Protein AF-N1Z8Y3-F1 (afdb_monomer_lite)

Sequence (62 aa):
MSKYKAISYTRLSYTNEKDNESNSISNQKMLIRDFVKKHSDIEIVSEKVDDGYTGVLFARVR

pLDDT: mean 83.43, std 14.98, range [49.47, 98.06]

Structure (mmCIF, N/CA/C/O backbone):
data_AF-N1Z8Y3-F1
#
_entry.id   AF-N1Z8Y3-F1
#
loop_
_atom_site.group_PDB
_atom_site.id
_atom_site.type_symbol
_atom_site.label_atom_id
_atom_site.label_alt_id
_atom_site.label_comp_id
_atom_site.label_asym_id
_atom_site.label_entity_id
_atom_site.label_seq_id
_atom_site.pdbx_PDB_ins_code
_atom_site.Cartn_x
_atom_site.Cartn_y
_atom_site.Cartn_z
_atom_site.occupancy
_atom_site.B_iso_or_equiv
_atom_site.auth_seq_id
_atom_site.auth_comp_id
_atom_site.auth_asym_id
_atom_site.auth_atom_id
_atom_site.pdbx_PDB_model_num
ATOM 1 N N . MET A 1 1 ? -15.359 4.036 18.625 1.00 74.44 1 MET A N 1
ATOM 2 C CA . MET A 1 1 ? -15.668 4.545 17.269 1.00 74.44 1 MET A CA 1
ATOM 3 C C . MET A 1 1 ? -15.219 3.508 16.252 1.00 74.44 1 MET A C 1
ATOM 5 O O . MET A 1 1 ? -14.216 2.851 16.504 1.00 74.44 1 MET A O 1
ATOM 9 N N . SER A 1 2 ? -15.977 3.311 15.170 1.00 85.12 2 SER A N 1
ATOM 10 C CA . SER A 1 2 ? -15.560 2.429 14.068 1.00 85.12 2 SER A CA 1
ATOM 11 C C . SER A 1 2 ? -14.413 3.082 13.293 1.00 85.12 2 SER A C 1
ATOM 13 O O . SER A 1 2 ? -14.417 4.302 13.145 1.00 85.12 2 SER A O 1
ATOM 15 N N . LYS A 1 3 ? -13.446 2.290 12.822 1.00 94.50 3 LYS A N 1
ATOM 16 C CA . LYS A 1 3 ? -12.333 2.777 11.996 1.00 94.50 3 LYS A CA 1
ATOM 17 C C . LYS A 1 3 ? -12.727 2.843 10.520 1.00 94.50 3 LYS A C 1
ATOM 19 O O . LYS A 1 3 ? -13.519 2.027 10.042 1.00 94.50 3 LYS A O 1
ATOM 24 N N . TYR A 1 4 ? -12.135 3.775 9.785 1.00 96.94 4 TYR A N 1
ATOM 25 C CA . TYR A 1 4 ? -12.186 3.829 8.332 1.00 96.94 4 TYR A CA 1
ATOM 26 C C . TYR A 1 4 ? -11.340 2.702 7.744 1.00 96.94 4 TYR A C 1
ATOM 28 O O . TYR A 1 4 ? -10.126 2.651 7.936 1.00 96.94 4 TYR A O 1
ATOM 36 N N . LYS A 1 5 ? -11.985 1.800 7.004 1.00 97.38 5 LYS A N 1
ATOM 37 C CA . LYS A 1 5 ? -11.304 0.718 6.289 1.00 97.38 5 LYS A CA 1
ATOM 38 C C . LYS A 1 5 ? -10.738 1.255 4.979 1.00 97.38 5 LYS A C 1
ATOM 40 O O . LYS A 1 5 ? -11.493 1.734 4.137 1.00 97.38 5 LYS A O 1
ATOM 45 N N . ALA A 1 6 ? -9.427 1.155 4.811 1.00 96.81 6 ALA A N 1
ATOM 46 C CA . ALA A 1 6 ? -8.698 1.687 3.669 1.00 96.81 6 ALA A CA 1
ATOM 47 C C . ALA A 1 6 ? -7.903 0.594 2.943 1.00 96.81 6 ALA A C 1
ATOM 49 O O . ALA A 1 6 ? -7.478 -0.395 3.537 1.00 96.81 6 ALA A O 1
ATOM 50 N N . ILE A 1 7 ? -7.668 0.798 1.649 1.00 96.50 7 ILE A N 1
ATOM 51 C CA . ILE A 1 7 ? -6.750 -0.013 0.845 1.00 96.50 7 ILE A CA 1
ATOM 52 C C . ILE A 1 7 ? -5.546 0.867 0.514 1.00 96.50 7 ILE A C 1
ATOM 54 O O . ILE A 1 7 ? -5.729 1.980 0.020 1.00 96.50 7 ILE A O 1
ATOM 58 N N . SER A 1 8 ? -4.328 0.393 0.781 1.00 95.56 8 SER A N 1
ATOM 59 C CA . SER A 1 8 ? -3.122 1.078 0.310 1.00 95.56 8 SER A CA 1
ATOM 60 C C . SER A 1 8 ? -2.844 0.679 -1.136 1.00 95.56 8 SER A C 1
ATOM 62 O O . SER A 1 8 ? -2.952 -0.491 -1.500 1.00 95.56 8 SER A O 1
ATOM 64 N N . TYR A 1 9 ? -2.502 1.652 -1.976 1.00 93.56 9 TYR A N 1
ATOM 65 C CA . TYR A 1 9 ? -2.156 1.416 -3.373 1.00 93.56 9 TYR A CA 1
ATOM 66 C C . TYR A 1 9 ? -0.835 2.102 -3.701 1.00 93.56 9 TYR A C 1
ATOM 68 O O . TYR A 1 9 ? -0.660 3.287 -3.417 1.00 93.56 9 TYR A O 1
ATOM 76 N N . THR A 1 10 ? 0.088 1.355 -4.296 1.00 91.25 10 THR A N 1
ATOM 77 C CA . THR A 1 10 ? 1.387 1.860 -4.754 1.00 91.25 10 THR A CA 1
ATOM 78 C C . THR A 1 10 ? 1.629 1.426 -6.188 1.00 91.25 10 THR A C 1
ATOM 80 O O . THR A 1 10 ? 1.336 0.282 -6.539 1.00 91.25 10 THR A O 1
ATOM 83 N N . ARG A 1 11 ? 2.210 2.307 -7.003 1.00 88.12 11 ARG A N 1
ATOM 84 C CA . ARG A 1 11 ? 2.531 2.012 -8.400 1.00 88.12 11 ARG A CA 1
ATOM 85 C C . ARG A 1 11 ? 3.936 2.486 -8.737 1.00 88.12 11 ARG A C 1
ATOM 87 O O . ARG A 1 11 ? 4.361 3.556 -8.297 1.00 88.12 11 ARG A O 1
ATOM 94 N N . LEU A 1 12 ? 4.621 1.723 -9.574 1.00 85.12 12 LEU A N 1
ATOM 95 C CA . LEU A 1 12 ? 5.821 2.150 -10.270 1.00 85.12 12 LEU A CA 1
ATOM 96 C C . LEU A 1 12 ? 5.600 1.971 -11.770 1.00 85.12 12 LEU A C 1
ATOM 98 O O . LEU A 1 12 ? 5.107 0.943 -12.230 1.00 85.12 12 LEU A O 1
ATOM 102 N N . SER A 1 13 ? 5.899 3.017 -12.537 1.00 79.81 13 SER A N 1
ATOM 103 C CA . SER A 1 13 ? 5.792 2.955 -13.993 1.00 79.81 13 SER A CA 1
ATOM 104 C C . SER A 1 13 ? 6.812 1.976 -14.568 1.00 79.81 13 SER A C 1
ATOM 106 O O . SER A 1 13 ? 7.919 1.873 -14.053 1.00 79.81 13 SER A O 1
ATOM 108 N N . TYR A 1 14 ? 6.449 1.312 -15.667 1.00 69.81 14 TYR A N 1
ATOM 109 C CA . TYR A 1 14 ? 7.362 0.450 -16.418 1.00 69.81 14 TYR A CA 1
ATOM 110 C C . TYR A 1 14 ? 8.653 1.181 -16.804 1.00 69.81 14 TYR A C 1
ATOM 112 O O . TYR A 1 14 ? 8.609 2.210 -17.482 1.00 69.81 14 TYR A O 1
ATOM 120 N N . THR A 1 15 ? 9.787 0.606 -16.419 1.00 64.06 15 THR A N 1
ATOM 121 C CA . THR A 1 15 ? 11.122 0.912 -16.939 1.00 64.06 15 THR A CA 1
ATOM 122 C C . THR A 1 15 ? 11.747 -0.396 -17.439 1.00 64.06 15 THR A C 1
ATOM 124 O O . THR A 1 15 ? 11.344 -1.484 -17.032 1.00 64.06 15 THR A O 1
ATOM 127 N N . ASN A 1 16 ? 12.699 -0.325 -18.373 1.00 61.03 16 ASN A N 1
ATOM 128 C CA . ASN A 1 16 ? 13.293 -1.516 -19.005 1.00 61.03 16 ASN A CA 1
ATOM 129 C C . ASN A 1 16 ? 14.143 -2.386 -18.053 1.00 61.03 16 ASN A C 1
ATOM 131 O O . ASN A 1 16 ? 14.614 -3.444 -18.463 1.00 61.03 16 ASN A O 1
ATOM 135 N N . GLU A 1 17 ? 14.341 -1.962 -16.805 1.00 59.16 17 GLU A N 1
ATOM 136 C CA . GLU A 1 17 ? 15.149 -2.657 -15.805 1.00 59.16 17 GLU A CA 1
ATOM 137 C C . GLU A 1 17 ? 14.221 -3.404 -14.843 1.00 59.16 17 GLU A C 1
ATOM 139 O O . GLU A 1 17 ? 13.598 -2.819 -13.961 1.00 59.16 17 GLU A O 1
ATOM 144 N N . LYS A 1 18 ? 14.075 -4.713 -15.067 1.00 56.78 18 LYS A N 1
ATOM 145 C CA . LYS A 1 18 ? 13.299 -5.606 -14.20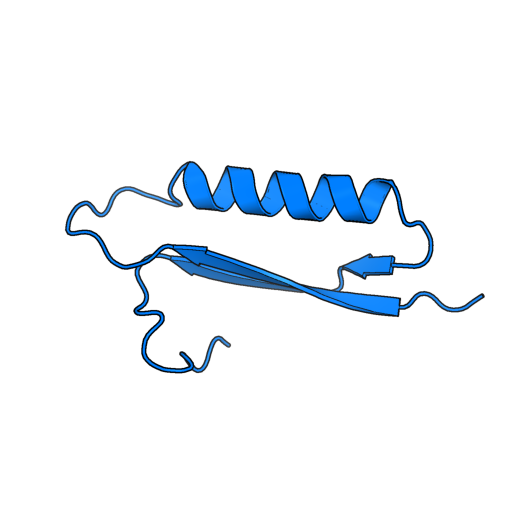4 1.00 56.78 18 LYS A CA 1
ATOM 146 C C . LYS A 1 18 ? 14.228 -6.280 -13.206 1.00 56.78 18 LYS A C 1
ATOM 148 O O . LYS A 1 18 ? 14.779 -7.322 -13.534 1.00 56.78 18 LYS A O 1
ATOM 153 N N . ASP A 1 19 ? 14.328 -5.748 -11.996 1.00 52.03 19 ASP A N 1
ATOM 154 C CA . ASP A 1 19 ? 14.923 -6.481 -10.878 1.00 52.03 19 ASP A CA 1
ATOM 155 C C . ASP A 1 19 ? 14.151 -6.206 -9.581 1.00 52.03 19 ASP A C 1
ATOM 157 O O . ASP A 1 19 ? 14.330 -5.174 -8.944 1.00 52.03 19 ASP A O 1
ATOM 161 N N . ASN A 1 20 ? 13.318 -7.181 -9.184 1.00 55.09 20 ASN A N 1
ATOM 162 C CA . ASN A 1 20 ? 12.600 -7.266 -7.900 1.00 55.09 20 ASN A CA 1
ATOM 163 C C . ASN A 1 20 ? 11.669 -6.078 -7.561 1.00 55.09 20 ASN A C 1
ATOM 165 O O . ASN A 1 20 ? 11.565 -5.119 -8.317 1.00 55.09 20 ASN A O 1
ATOM 169 N N . GLU A 1 21 ? 10.912 -6.172 -6.453 1.00 58.22 21 GLU A N 1
ATOM 170 C CA . GLU A 1 21 ? 10.127 -5.036 -5.938 1.00 58.22 21 GLU A CA 1
ATOM 171 C C . GLU A 1 21 ? 11.068 -3.838 -5.813 1.00 58.22 21 GLU A C 1
ATOM 173 O O . GLU A 1 21 ? 12.001 -3.843 -5.005 1.00 58.22 21 GLU A O 1
ATOM 178 N N . SER A 1 22 ? 10.857 -2.834 -6.658 1.00 66.06 22 SER A N 1
ATOM 179 C CA . SER A 1 22 ? 11.789 -1.719 -6.743 1.00 66.06 22 SER A CA 1
ATOM 180 C C . SER A 1 22 ? 11.836 -0.980 -5.405 1.00 66.06 22 SER A C 1
ATOM 182 O O . SER A 1 22 ? 10.793 -0.745 -4.789 1.00 66.06 22 SER A O 1
ATOM 184 N N . ASN A 1 23 ? 13.022 -0.520 -4.983 1.00 77.19 23 ASN A N 1
ATOM 185 C CA . ASN A 1 23 ? 13.216 0.261 -3.746 1.00 77.19 23 ASN A CA 1
ATOM 186 C C . ASN A 1 23 ? 12.187 1.406 -3.587 1.00 77.19 23 ASN A C 1
ATOM 188 O O . ASN A 1 23 ? 11.788 1.769 -2.479 1.00 77.19 23 ASN A O 1
ATOM 192 N N . SER A 1 24 ? 11.710 1.960 -4.705 1.00 83.75 24 SER A N 1
ATOM 193 C CA . SER A 1 24 ? 10.654 2.972 -4.753 1.00 83.75 24 SER A CA 1
ATOM 194 C C . SER A 1 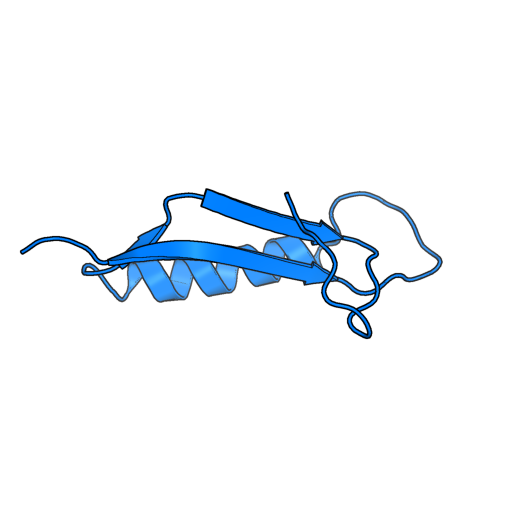24 ? 9.287 2.491 -4.243 1.00 83.7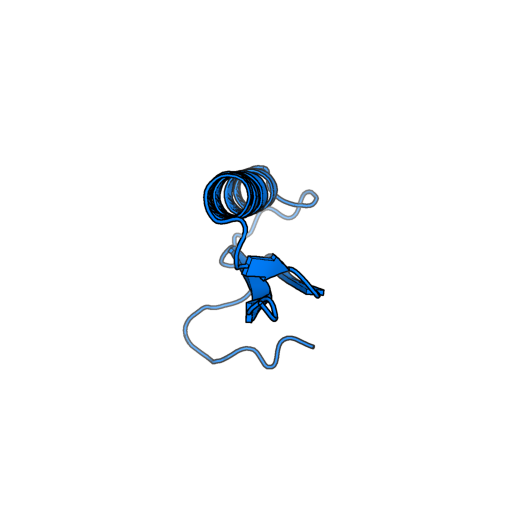5 24 SER A C 1
ATOM 196 O O . SER A 1 24 ? 8.609 3.272 -3.578 1.00 83.75 24 SER A O 1
ATOM 198 N N . ILE A 1 25 ? 8.858 1.252 -4.513 1.00 89.19 25 ILE A N 1
ATOM 199 C CA . ILE A 1 25 ? 7.591 0.704 -3.991 1.00 89.19 25 ILE A CA 1
ATOM 200 C C . ILE A 1 25 ? 7.686 0.522 -2.475 1.00 89.19 25 ILE A C 1
ATOM 202 O O . ILE A 1 25 ? 6.790 0.952 -1.743 1.00 89.19 25 ILE A O 1
ATOM 206 N N . SER A 1 26 ? 8.788 -0.051 -1.986 1.00 90.19 26 SER A N 1
ATOM 207 C CA . SER A 1 26 ? 8.999 -0.251 -0.549 1.00 90.19 26 SER A CA 1
ATOM 208 C C . SER A 1 26 ? 8.975 1.079 0.212 1.00 90.19 26 SER A C 1
ATOM 210 O O . SER A 1 26 ? 8.318 1.186 1.252 1.00 90.19 26 SER A O 1
ATOM 212 N N . ASN A 1 27 ? 9.596 2.122 -0.348 1.00 92.69 27 ASN A N 1
ATOM 213 C CA . ASN A 1 27 ? 9.544 3.473 0.210 1.00 92.69 27 ASN A CA 1
ATOM 214 C C . ASN A 1 27 ? 8.122 4.058 0.207 1.00 92.69 27 ASN A C 1
ATOM 216 O O . ASN A 1 27 ? 7.697 4.629 1.211 1.00 92.69 27 ASN A O 1
ATOM 220 N N . GLN A 1 28 ? 7.346 3.879 -0.866 1.00 94.50 28 GLN A N 1
ATOM 221 C CA . GLN A 1 28 ? 5.949 4.335 -0.910 1.00 94.50 28 GLN A CA 1
ATOM 222 C C . GLN A 1 28 ? 5.085 3.652 0.161 1.00 94.50 28 GLN A C 1
ATOM 224 O O . GLN A 1 28 ? 4.337 4.324 0.876 1.00 94.50 28 GLN A O 1
ATOM 229 N N . LYS A 1 29 ? 5.222 2.330 0.332 1.00 95.00 29 LYS A N 1
ATOM 230 C CA . LYS A 1 29 ? 4.518 1.585 1.388 1.00 95.00 29 LYS A CA 1
ATOM 231 C C . LYS A 1 29 ? 4.870 2.113 2.777 1.00 95.00 29 LYS A C 1
ATOM 233 O O . LYS A 1 29 ? 3.987 2.244 3.624 1.00 95.00 29 LYS A O 1
ATOM 238 N N . MET A 1 30 ? 6.142 2.437 3.014 1.00 96.06 30 MET A N 1
ATOM 239 C CA . MET A 1 30 ? 6.600 3.011 4.280 1.00 96.06 30 MET A CA 1
ATOM 240 C C . MET A 1 30 ? 5.914 4.348 4.575 1.00 96.06 30 MET A C 1
ATOM 242 O O . MET A 1 30 ? 5.358 4.513 5.658 1.00 96.06 30 MET A O 1
ATOM 246 N N . LEU A 1 31 ? 5.861 5.248 3.589 1.00 97.25 31 LEU A N 1
ATOM 247 C CA . LEU A 1 31 ? 5.197 6.548 3.720 1.00 97.25 31 LEU A CA 1
ATOM 248 C C . LEU A 1 31 ? 3.707 6.409 4.062 1.00 97.25 31 LEU A C 1
ATOM 250 O O . LEU A 1 31 ? 3.215 7.093 4.961 1.00 97.25 31 LEU A O 1
ATOM 254 N N . ILE A 1 32 ? 2.996 5.491 3.399 1.00 97.75 32 ILE A N 1
ATOM 255 C CA . ILE A 1 32 ? 1.577 5.228 3.686 1.00 97.75 32 ILE A CA 1
ATOM 256 C C . ILE A 1 32 ? 1.402 4.689 5.111 1.00 97.75 32 ILE A C 1
ATOM 258 O O . ILE A 1 32 ? 0.533 5.151 5.853 1.00 97.75 32 ILE A O 1
ATOM 262 N N . ARG A 1 33 ? 2.239 3.733 5.526 1.00 96.50 33 ARG A N 1
ATOM 263 C CA . ARG A 1 33 ? 2.172 3.156 6.877 1.00 96.50 33 ARG A CA 1
ATOM 264 C C . ARG A 1 33 ? 2.479 4.196 7.948 1.00 96.50 33 ARG A C 1
ATOM 266 O O . ARG A 1 33 ? 1.795 4.221 8.966 1.00 96.50 33 ARG A O 1
ATOM 273 N N . ASP A 1 34 ? 3.451 5.072 7.724 1.00 98.06 34 ASP A N 1
ATOM 274 C CA . ASP A 1 34 ? 3.792 6.140 8.666 1.00 98.06 34 ASP A CA 1
ATOM 275 C C . ASP A 1 34 ? 2.716 7.224 8.752 1.00 98.06 34 ASP A C 1
ATOM 277 O O . ASP A 1 34 ? 2.506 7.787 9.829 1.00 98.06 34 ASP A O 1
ATOM 281 N N . PHE A 1 35 ? 1.988 7.479 7.662 1.00 97.62 35 PHE A N 1
ATOM 282 C CA . PHE A 1 35 ? 0.775 8.289 7.705 1.00 97.62 35 PHE A CA 1
ATOM 283 C C . PHE A 1 35 ? -0.292 7.618 8.579 1.00 97.62 35 PHE A C 1
ATOM 285 O O . PHE A 1 35 ? -0.753 8.227 9.542 1.00 97.62 35 PHE A O 1
ATOM 292 N N . VAL A 1 36 ? -0.632 6.351 8.325 1.00 97.00 36 VAL A N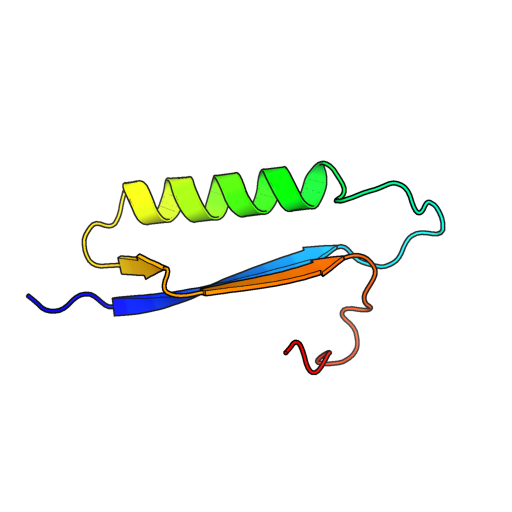 1
ATOM 293 C CA . VAL A 1 36 ? -1.682 5.636 9.078 1.00 97.00 36 VAL A CA 1
ATOM 294 C C . VAL A 1 36 ? -1.327 5.454 10.556 1.00 97.00 36 VAL A C 1
ATOM 296 O O . VAL A 1 36 ? -2.195 5.602 11.409 1.00 97.00 36 VAL A O 1
ATOM 299 N N . LYS A 1 37 ? -0.052 5.244 10.909 1.00 96.75 37 LYS A N 1
ATOM 300 C CA . LYS A 1 37 ? 0.390 5.206 12.320 1.00 96.75 37 LYS A CA 1
ATOM 301 C C . LYS A 1 37 ? 0.024 6.474 13.101 1.00 96.75 37 LYS A C 1
ATOM 303 O O . LYS A 1 37 ? -0.164 6.397 14.312 1.00 96.75 37 LYS A O 1
ATOM 308 N N . LYS A 1 38 ? -0.067 7.626 12.428 1.00 97.62 38 LYS A N 1
ATOM 309 C CA . LYS A 1 38 ? -0.438 8.921 13.026 1.00 97.62 38 LYS A CA 1
ATOM 310 C C . LYS A 1 38 ? -1.956 9.171 13.036 1.00 97.62 38 LYS A C 1
ATOM 312 O O . LYS A 1 38 ? -2.383 10.161 13.617 1.00 97.62 38 LYS A O 1
ATOM 317 N N . HIS A 1 39 ? -2.754 8.283 12.434 1.00 96.50 39 HIS A N 1
ATOM 318 C CA . HIS A 1 39 ? -4.207 8.400 12.264 1.00 96.50 39 HIS A CA 1
ATOM 319 C C . HIS A 1 39 ? -4.893 7.120 12.768 1.00 96.50 39 HIS A C 1
ATOM 321 O O . HIS A 1 39 ? -5.120 6.165 12.024 1.00 96.50 39 HIS A O 1
ATOM 327 N N . SER A 1 40 ? -5.184 7.071 14.072 1.00 95.25 40 SER A N 1
ATOM 328 C CA . SER A 1 40 ? -5.705 5.872 14.755 1.00 95.25 40 SER A CA 1
ATOM 329 C C . SER A 1 40 ? -7.122 5.461 14.330 1.00 95.25 40 SER A C 1
ATOM 331 O O . SER A 1 40 ? -7.566 4.347 14.633 1.00 95.25 40 SER A O 1
ATOM 333 N N . ASP A 1 41 ? -7.816 6.346 13.623 1.00 97.12 41 ASP A N 1
ATOM 334 C CA . ASP A 1 41 ? -9.126 6.162 13.014 1.00 97.12 41 ASP A CA 1
ATOM 335 C C . ASP A 1 41 ? -9.073 5.416 11.674 1.00 97.12 41 ASP A C 1
ATOM 337 O O . ASP A 1 41 ? -10.123 5.011 11.185 1.00 97.12 41 ASP A O 1
ATOM 341 N N . ILE A 1 42 ? -7.889 5.172 11.103 1.00 97.69 42 ILE A N 1
ATOM 342 C CA . ILE A 1 42 ? -7.716 4.462 9.829 1.00 97.69 42 ILE A CA 1
ATOM 343 C C . ILE A 1 42 ? -7.170 3.045 10.064 1.00 97.69 42 ILE A C 1
ATOM 345 O O . ILE A 1 42 ? -6.275 2.812 10.877 1.00 97.69 42 ILE A O 1
ATOM 349 N N . GLU A 1 43 ? -7.696 2.081 9.314 1.00 97.06 43 GLU A N 1
ATOM 350 C CA . GLU A 1 43 ? -7.235 0.694 9.270 1.00 97.06 43 GLU A CA 1
ATOM 351 C C . GLU A 1 43 ? -6.978 0.278 7.817 1.00 97.06 43 GLU A C 1
ATOM 353 O O . GLU A 1 43 ? -7.896 0.264 6.996 1.00 97.06 43 GLU A O 1
ATOM 358 N N . ILE A 1 44 ? -5.735 -0.087 7.489 1.00 96.94 44 ILE A N 1
ATOM 359 C CA . ILE A 1 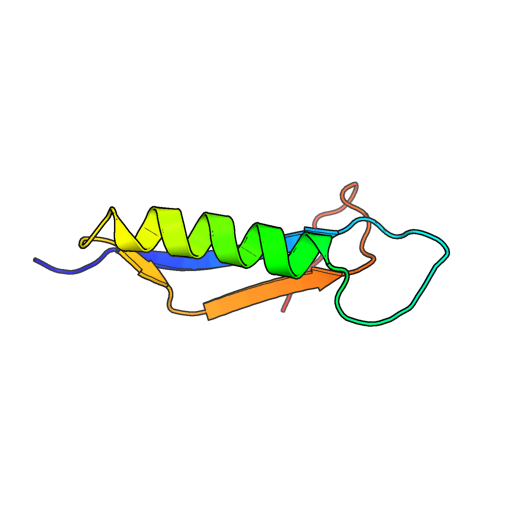44 ? -5.410 -0.671 6.181 1.00 96.94 44 ILE A CA 1
ATOM 360 C C . ILE A 1 44 ? -5.869 -2.132 6.182 1.00 96.94 44 ILE A C 1
ATOM 362 O O . ILE A 1 44 ? -5.331 -2.946 6.929 1.00 96.94 44 ILE A O 1
ATOM 366 N N . VAL A 1 45 ? -6.832 -2.471 5.324 1.00 97.25 45 VAL A N 1
ATOM 367 C CA . VAL A 1 45 ? -7.396 -3.828 5.204 1.00 97.25 45 VAL A CA 1
ATOM 368 C C . VAL A 1 45 ? -6.831 -4.619 4.021 1.00 97.25 45 VAL A C 1
ATOM 370 O O . VAL A 1 45 ? -7.029 -5.828 3.935 1.00 97.25 45 VAL A O 1
ATOM 373 N N . SER A 1 46 ? -6.146 -3.956 3.086 1.00 95.38 46 SER A N 1
ATOM 374 C CA . SER A 1 46 ? -5.486 -4.594 1.942 1.00 95.38 46 SER A CA 1
ATOM 375 C C . SER A 1 46 ? -4.407 -3.680 1.359 1.00 95.38 46 SER A C 1
ATOM 377 O O . SER A 1 46 ? -4.526 -2.457 1.444 1.00 95.38 46 SER A O 1
ATOM 379 N N . GLU A 1 47 ? -3.385 -4.269 0.738 1.00 93.94 47 GLU A N 1
ATOM 380 C CA . GLU A 1 47 ? -2.355 -3.554 -0.020 1.00 93.94 47 GLU A CA 1
ATOM 381 C C . GLU A 1 47 ? -2.399 -4.002 -1.490 1.00 93.94 47 GLU A C 1
ATOM 383 O O . GLU A 1 47 ? -2.503 -5.196 -1.781 1.00 93.94 47 GLU A O 1
ATOM 388 N N . LYS A 1 48 ? -2.337 -3.045 -2.418 1.00 91.69 48 LYS A N 1
ATOM 389 C CA . LYS A 1 48 ? -2.374 -3.252 -3.872 1.00 91.69 48 LYS A CA 1
ATOM 390 C C . LYS A 1 48 ? -1.138 -2.629 -4.509 1.00 91.69 48 LYS A C 1
ATOM 392 O O . LYS A 1 48 ? -0.773 -1.499 -4.184 1.00 91.69 48 LYS A O 1
ATOM 397 N N . VAL A 1 49 ? -0.482 -3.371 -5.399 1.00 88.75 49 VAL A N 1
ATOM 398 C CA . VAL A 1 49 ? 0.805 -2.975 -5.978 1.00 88.75 49 VAL A CA 1
ATOM 399 C C . VAL A 1 49 ? 0.794 -3.190 -7.481 1.00 88.75 49 VAL A C 1
ATOM 401 O O . VAL A 1 49 ? 0.579 -4.307 -7.939 1.00 88.75 49 VAL A O 1
ATOM 404 N N . ASP A 1 50 ? 1.101 -2.127 -8.214 1.00 85.88 50 ASP A N 1
ATOM 405 C CA . ASP A 1 50 ? 1.354 -2.159 -9.650 1.00 85.88 50 ASP A CA 1
ATOM 406 C C . ASP A 1 50 ? 2.821 -1.808 -9.918 1.00 85.88 50 ASP A C 1
ATOM 408 O O . ASP A 1 50 ? 3.169 -0.642 -10.103 1.00 85.88 50 ASP A O 1
ATOM 412 N N . ASP A 1 51 ? 3.701 -2.805 -9.940 1.00 80.69 51 ASP A N 1
ATOM 413 C CA . ASP A 1 51 ? 5.104 -2.599 -10.310 1.00 80.69 51 ASP A CA 1
ATOM 414 C C . ASP A 1 51 ? 5.298 -2.861 -11.810 1.00 80.69 51 ASP A C 1
ATOM 416 O O . ASP A 1 51 ? 5.012 -3.951 -12.310 1.00 80.69 51 ASP A O 1
ATOM 420 N N . GLY A 1 52 ? 5.720 -1.837 -12.546 1.00 76.88 52 GLY A N 1
ATOM 421 C CA . GLY A 1 52 ? 5.938 -1.911 -13.985 1.00 76.88 52 GLY A CA 1
ATOM 422 C C . GLY A 1 52 ? 4.689 -1.686 -14.844 1.00 76.88 52 GLY A C 1
ATOM 423 O O . GLY A 1 52 ? 4.639 -2.163 -15.977 1.00 76.88 52 GLY A O 1
ATOM 424 N N . TYR A 1 53 ? 3.683 -0.956 -14.348 1.00 75.19 53 TYR A N 1
ATOM 425 C CA . TYR A 1 53 ? 2.447 -0.676 -15.095 1.00 75.19 53 TYR A CA 1
ATOM 426 C C . TYR A 1 53 ? 2.349 0.778 -15.549 1.00 75.19 53 TYR A C 1
ATOM 428 O O . TYR A 1 53 ? 2.710 1.718 -14.834 1.00 75.19 53 TYR A O 1
ATOM 436 N N . THR A 1 54 ? 1.794 0.979 -16.745 1.00 72.88 54 THR A N 1
ATOM 437 C CA . THR A 1 54 ? 1.469 2.318 -17.247 1.00 72.88 54 THR A CA 1
ATOM 438 C C . THR A 1 54 ? 0.428 3.005 -16.363 1.00 72.88 54 THR A C 1
ATOM 440 O O . THR A 1 54 ? -0.541 2.387 -15.936 1.00 72.88 54 THR A O 1
ATOM 443 N N . GLY A 1 55 ? 0.617 4.302 -16.110 1.00 74.88 55 GLY A N 1
ATOM 444 C CA . GLY A 1 55 ? -0.374 5.147 -15.434 1.00 74.88 55 GLY A CA 1
ATOM 445 C C . GLY A 1 55 ? -1.384 5.789 -16.387 1.00 74.88 55 GLY A C 1
ATOM 446 O O . GLY A 1 55 ? -2.236 6.547 -15.939 1.00 74.88 55 GLY A O 1
ATOM 447 N N . VAL A 1 56 ? -1.263 5.533 -17.695 1.00 78.00 56 VAL A N 1
ATOM 448 C CA . VAL A 1 56 ? -2.121 6.129 -18.737 1.00 78.00 56 VAL A CA 1
ATOM 449 C C . VAL A 1 56 ? -3.519 5.514 -18.733 1.00 78.00 56 VAL A C 1
ATOM 451 O O . VAL A 1 56 ? -4.496 6.172 -19.077 1.00 78.00 56 VAL A O 1
ATOM 454 N N . LEU A 1 57 ? -3.619 4.248 -18.337 1.00 75.06 57 LEU A N 1
ATOM 455 C CA . LEU A 1 57 ? -4.879 3.532 -18.226 1.00 75.06 57 LEU A CA 1
ATOM 456 C C . LEU A 1 57 ? -5.086 3.150 -16.770 1.00 75.06 57 LEU A C 1
ATOM 458 O O . LEU A 1 57 ? -4.125 2.846 -16.064 1.00 75.06 57 LEU A O 1
ATOM 462 N N . PHE A 1 58 ? -6.345 3.113 -16.338 1.00 67.6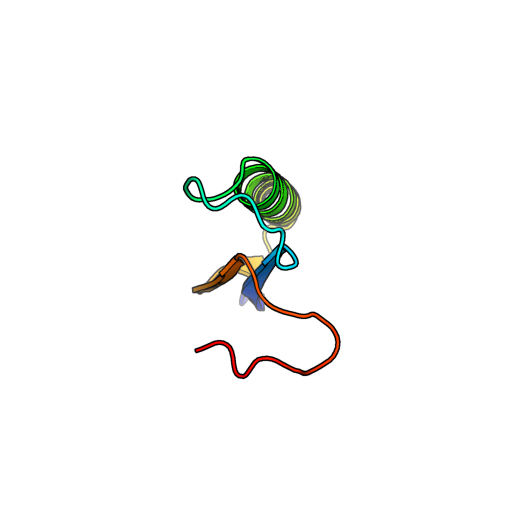9 58 PHE A N 1
ATOM 463 C CA . PHE A 1 58 ? -6.680 2.452 -15.087 1.00 67.69 58 PHE A CA 1
ATOM 464 C C . PHE A 1 58 ? -6.394 0.960 -15.267 1.00 67.69 58 PHE A C 1
ATOM 466 O O . PHE A 1 58 ? -7.202 0.219 -15.838 1.00 67.69 58 PHE A O 1
ATOM 473 N N . ALA A 1 59 ? -5.201 0.535 -14.848 1.00 61.06 59 ALA A N 1
ATOM 474 C CA . ALA A 1 59 ? -4.881 -0.871 -14.726 1.00 61.06 59 ALA A CA 1
ATOM 475 C C . ALA A 1 59 ? -5.956 -1.470 -13.816 1.00 61.06 59 ALA A C 1
ATOM 477 O O . ALA A 1 59 ? -6.237 -0.947 -12.740 1.00 61.06 59 ALA A O 1
ATOM 478 N N . ARG A 1 60 ? -6.641 -2.521 -14.273 1.00 58.38 60 ARG A N 1
ATOM 479 C CA . ARG A 1 60 ? -7.577 -3.266 -13.425 1.00 58.38 60 ARG A CA 1
ATOM 480 C C . ARG A 1 60 ? -6.754 -4.055 -12.409 1.00 58.38 60 ARG A C 1
ATOM 482 O O . ARG A 1 60 ? -6.578 -5.260 -12.565 1.00 58.38 60 ARG A O 1
ATOM 489 N N . VAL A 1 61 ? -6.206 -3.363 -11.420 1.00 54.53 61 VAL A N 1
ATOM 490 C CA . VAL A 1 61 ? -5.435 -3.954 -10.328 1.00 54.53 61 VAL A CA 1
ATOM 491 C C . VAL A 1 61 ? -6.389 -4.842 -9.543 1.00 54.53 61 VAL A C 1
ATOM 493 O O . VAL A 1 61 ? -7.398 -4.358 -9.024 1.00 54.53 61 VAL A O 1
ATOM 496 N N . ARG A 1 62 ? -6.123 -6.149 -9.530 1.00 49.47 62 ARG A N 1
ATOM 497 C CA . ARG A 1 62 ? -6.797 -7.099 -8.639 1.00 49.47 62 ARG A CA 1
ATOM 498 C C . ARG A 1 62 ? -6.083 -7.158 -7.305 1.00 49.47 62 ARG A C 1
ATOM 500 O O . ARG A 1 62 ? -4.844 -7.063 -7.268 1.00 49.47 62 ARG A O 1
#

Radius of gyration: 13.55 Å; chains: 1; bounding box: 31×16×36 Å

Secondary structure (DSSP, 8-state):
-PPEEEEEEEEE---S---SS-HHHHHHHHHHHHHHHT-TTEEEEEEEEEET--SSS-----

Foldseek 3Di:
DAAAEDEAEDEDAADPDDDPDDPRRVVSVVVVVVVVVVPVRHDYPYYWYHYHHDPPDPDPTD